Protein AF-A0A668W368-F1 (afdb_monomer)

Radius of gyration: 11.45 Å; Cα contacts (8 Å, |Δi|>4): 54; chains: 1; bounding box: 27×22×30 Å

Nearest PDB structures (foldseek):
  6mks-assembly1_A  TM=9.746E-01  e=5.523E-03  Homo sapiens
  6n1i-assembly1_A  TM=9.724E-01  e=1.147E-02  Homo sapiens
  6k9f-assembly1_B  TM=9.706E-01  e=3.532E-02  Homo sapiens
  6gfj-assembly1_C  TM=8.438E-01  e=2.821E-02  Methanosarcina mazei
  7vty-assembly1_A  TM=9.030E-01  e=1.151E-01  synthetic construct

pLDDT: mean 89.96, std 7.62, range [46.75, 94.88]

InterPro domains:
  IPR0013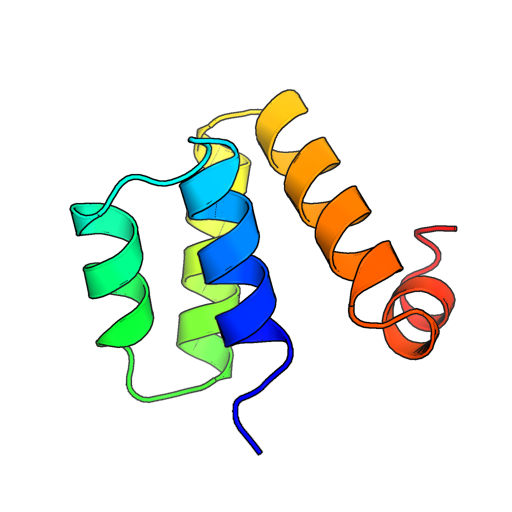15 CARD domain [PF00619] (4-70)
  IPR001315 CARD domain [PS50209] (1-72)
  IPR002398 Peptidase C14 family [PTHR47901] (2-71)
  IPR011029 Death-like domain superfamily [G3DSA:1.10.533.10] (1-72)
  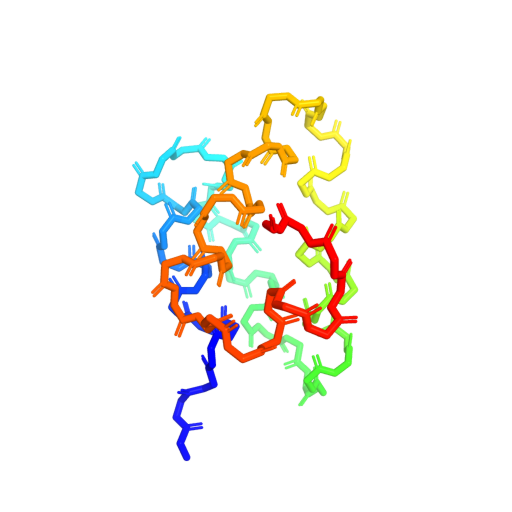IPR011029 Death-like domain superfamily [SSF47986] (2-70)

Sequence (72 aa):
SESVLNKLLDKLLQQRVINDQEMESVRSQQSRADKARDVIDTVRRKGSEASSLLIAALCEEDRCLSKDLKLT

Secondary structure (DSSP, 8-state):
---HHHHHHHHHHHTTSS-HHHHHHHHT-SSHHHHHHHHHHHHHHH-HHHHHHHHHHHHHH-HHHHHHTT--

Solvent-accessible surface area (backbone atoms only — not comparable to full-atom values): 4148 Å² total; per-residue (Å²): 125,91,47,72,66,57,58,43,51,54,52,34,42,75,69,62,66,40,54,72,69,58,49,50,57,36,66,69,43,89,44,74,66,57,27,52,50,49,50,52,52,54,31,53,76,71,32,69,68,40,40,50,51,52,50,53,47,41,43,72,77,34,56,66,60,23,53,77,67,66,77,115

Structure (mmCIF, N/CA/C/O backbone):
data_AF-A0A668W368-F1
#
_entry.id   AF-A0A668W368-F1
#
loop_
_atom_site.group_PDB
_atom_site.id
_atom_site.type_symbol
_atom_site.label_atom_id
_atom_site.label_alt_id
_atom_site.label_comp_id
_atom_site.label_asym_id
_atom_site.label_entity_id
_atom_site.label_seq_id
_atom_site.pdbx_PDB_ins_code
_atom_site.Cartn_x
_atom_site.Cartn_y
_atom_site.Cartn_z
_atom_site.occupancy
_atom_site.B_iso_or_equiv
_atom_site.auth_seq_id
_atom_site.auth_comp_id
_atom_site.auth_asym_id
_atom_site.auth_atom_id
_atom_site.pdbx_PDB_model_num
ATOM 1 N N . SER A 1 1 ? 15.586 -1.349 8.278 1.00 46.75 1 SER A N 1
ATOM 2 C CA . SER A 1 1 ? 15.130 -0.302 7.350 1.00 46.75 1 SER A CA 1
ATOM 3 C C . SER A 1 1 ? 13.627 -0.196 7.445 1.00 46.75 1 SER A C 1
ATOM 5 O O . SER A 1 1 ? 12.964 -1.191 7.167 1.00 46.75 1 SER A O 1
ATOM 7 N N . GLU A 1 2 ? 13.087 0.941 7.893 1.00 53.00 2 GLU A N 1
ATOM 8 C CA . GLU A 1 2 ? 11.651 1.204 7.744 1.00 53.00 2 GLU A CA 1
ATOM 9 C C . GLU A 1 2 ? 11.300 1.078 6.266 1.00 53.00 2 GLU A C 1
ATOM 11 O O . GLU A 1 2 ? 11.893 1.724 5.402 1.00 53.00 2 GLU A O 1
ATOM 16 N N . SER A 1 3 ? 10.463 0.087 5.977 1.00 77.69 3 SER A N 1
ATOM 17 C CA . SER A 1 3 ? 10.278 -0.422 4.626 1.00 77.69 3 SER A CA 1
ATOM 18 C C . SER A 1 3 ? 9.577 0.611 3.747 1.00 77.69 3 SER A C 1
ATOM 20 O O . SER A 1 3 ? 8.802 1.413 4.260 1.00 77.69 3 SER A O 1
ATOM 22 N N . VAL A 1 4 ? 9.778 0.539 2.427 1.00 86.44 4 VAL A N 1
ATOM 23 C CA . VAL A 1 4 ? 9.013 1.287 1.404 1.00 86.44 4 VAL A CA 1
ATOM 24 C C . VAL A 1 4 ? 7.513 1.345 1.739 1.00 86.44 4 VAL A C 1
ATOM 26 O O . VAL A 1 4 ? 6.871 2.366 1.545 1.00 86.44 4 VAL A O 1
ATOM 29 N N . LEU A 1 5 ? 6.975 0.291 2.359 1.00 87.50 5 LEU A N 1
ATOM 30 C CA . LEU A 1 5 ? 5.593 0.216 2.820 1.00 87.50 5 LEU A CA 1
ATOM 31 C C . LEU A 1 5 ? 5.198 1.274 3.871 1.00 87.50 5 LEU A C 1
ATOM 33 O O . LEU A 1 5 ? 4.087 1.784 3.795 1.00 87.50 5 LEU A O 1
ATOM 37 N N . ASN A 1 6 ? 6.068 1.640 4.819 1.00 88.81 6 ASN A N 1
ATOM 38 C CA . ASN A 1 6 ? 5.762 2.702 5.791 1.00 88.81 6 ASN A CA 1
ATOM 39 C C . ASN A 1 6 ? 5.657 4.061 5.090 1.00 88.81 6 ASN A C 1
ATOM 41 O O . ASN A 1 6 ? 4.703 4.795 5.314 1.00 88.81 6 ASN A O 1
ATOM 45 N N . LYS A 1 7 ? 6.582 4.348 4.168 1.00 89.94 7 LYS A N 1
ATOM 46 C CA . LYS A 1 7 ? 6.547 5.589 3.386 1.00 89.94 7 LYS A CA 1
ATOM 47 C C . LYS A 1 7 ? 5.324 5.668 2.474 1.00 89.94 7 LYS A C 1
ATOM 49 O O . LYS A 1 7 ? 4.735 6.733 2.317 1.00 89.94 7 LYS A O 1
ATOM 54 N N . LEU A 1 8 ? 4.918 4.532 1.901 1.00 91.69 8 LEU A N 1
ATOM 55 C CA . LEU A 1 8 ? 3.668 4.431 1.151 1.00 91.69 8 LEU A CA 1
ATOM 56 C C . LEU A 1 8 ? 2.465 4.752 2.033 1.00 91.69 8 LEU A C 1
ATOM 58 O O . LEU A 1 8 ? 1.625 5.544 1.626 1.00 91.69 8 LEU A O 1
ATOM 62 N N . LEU A 1 9 ? 2.394 4.187 3.240 1.00 91.62 9 LEU A N 1
ATOM 63 C CA . LEU A 1 9 ? 1.325 4.493 4.193 1.00 91.62 9 LEU A CA 1
ATOM 64 C C . LEU A 1 9 ? 1.256 5.986 4.519 1.00 91.62 9 LEU A C 1
ATOM 66 O O . LEU A 1 9 ? 0.172 6.562 4.463 1.00 91.62 9 LEU A O 1
ATOM 70 N N . ASP A 1 10 ? 2.398 6.620 4.786 1.00 92.56 10 ASP A N 1
ATOM 71 C CA . ASP A 1 10 ? 2.447 8.053 5.081 1.00 92.56 10 ASP A CA 1
ATOM 72 C C . ASP A 1 10 ? 1.937 8.890 3.891 1.00 92.56 10 ASP A C 1
ATOM 74 O O . ASP A 1 10 ? 1.129 9.802 4.076 1.00 92.56 10 ASP A O 1
ATOM 78 N N . LYS A 1 11 ? 2.329 8.550 2.652 1.00 92.12 11 LYS A N 1
ATOM 79 C CA . LYS A 1 11 ? 1.822 9.213 1.434 1.00 92.12 11 LYS A CA 1
ATOM 80 C C . LYS A 1 11 ? 0.320 9.004 1.235 1.00 92.12 11 LYS A C 1
ATOM 82 O O . LYS A 1 11 ? -0.389 9.954 0.905 1.00 92.12 11 LYS A O 1
ATOM 87 N N . LEU A 1 12 ? -0.180 7.788 1.456 1.00 92.69 12 LEU A N 1
ATOM 88 C CA . LEU A 1 12 ? -1.608 7.479 1.344 1.00 92.69 12 LEU A CA 1
ATOM 89 C C . LEU A 1 12 ? -2.437 8.237 2.386 1.00 92.69 12 LEU A C 1
ATOM 91 O O . LEU A 1 12 ? -3.548 8.665 2.073 1.00 92.69 12 LEU A O 1
ATOM 95 N N . LEU A 1 13 ? -1.910 8.430 3.600 1.00 93.75 13 LEU A N 1
ATOM 96 C CA . LEU A 1 13 ? -2.554 9.254 4.625 1.00 93.75 13 LEU A CA 1
ATOM 97 C C . LEU A 1 13 ? -2.553 10.734 4.220 1.00 93.75 13 LEU A C 1
ATOM 99 O O . LEU A 1 13 ? -3.591 11.391 4.285 1.00 93.75 13 LEU A O 1
ATOM 103 N N . GLN A 1 14 ? -1.416 11.257 3.746 1.00 92.69 14 GLN A N 1
ATOM 104 C CA . GLN A 1 14 ? -1.303 12.646 3.277 1.00 92.69 14 GLN A CA 1
ATOM 105 C C . GLN A 1 14 ? -2.287 12.959 2.142 1.00 92.69 14 GLN A C 1
ATOM 107 O O . GLN A 1 14 ? -2.900 14.024 2.127 1.00 92.69 14 GLN A O 1
ATOM 112 N N . GLN A 1 15 ? -2.477 12.011 1.223 1.00 90.19 15 GLN A N 1
ATOM 113 C CA . GLN A 1 15 ? -3.430 12.113 0.116 1.00 90.19 15 GLN A CA 1
ATOM 114 C C . GLN A 1 15 ? -4.874 11.779 0.520 1.00 90.19 15 GLN A C 1
ATOM 116 O O . GLN A 1 15 ? -5.757 11.763 -0.333 1.00 90.19 15 GLN A O 1
ATOM 121 N N . ARG A 1 16 ? -5.129 11.520 1.811 1.00 90.38 16 ARG A N 1
ATOM 122 C CA . ARG A 1 16 ? -6.441 11.158 2.374 1.00 90.38 16 ARG A CA 1
ATOM 123 C C . ARG A 1 16 ? -7.064 9.908 1.749 1.00 90.38 16 ARG A C 1
ATOM 125 O O . ARG A 1 16 ? -8.277 9.717 1.821 1.00 90.38 16 ARG A O 1
ATOM 132 N N . VAL A 1 17 ? -6.237 9.039 1.169 1.00 92.81 17 VAL A N 1
ATOM 133 C CA . VAL A 1 17 ? -6.673 7.734 0.675 1.00 92.81 17 VAL A CA 1
ATOM 134 C C . VAL A 1 17 ? -7.041 6.863 1.865 1.00 92.81 17 VAL A C 1
ATOM 136 O O . VAL A 1 17 ? -8.144 6.332 1.914 1.00 92.81 17 VAL A O 1
ATOM 139 N N . ILE A 1 18 ? -6.161 6.759 2.856 1.00 94.06 18 ILE A N 1
ATOM 140 C CA . ILE A 1 18 ? -6.448 6.074 4.121 1.00 94.06 18 ILE A CA 1
ATOM 141 C C . ILE A 1 18 ? -6.641 7.095 5.242 1.00 94.06 18 ILE A C 1
ATOM 143 O O . ILE A 1 18 ? -6.120 8.206 5.163 1.00 94.06 18 ILE A O 1
ATOM 147 N N . ASN A 1 19 ? -7.405 6.733 6.267 1.00 93.88 19 ASN A N 1
ATOM 148 C CA . ASN A 1 19 ? -7.533 7.523 7.493 1.00 93.88 19 ASN A CA 1
ATOM 149 C C . ASN A 1 19 ? -6.602 7.003 8.605 1.00 93.88 19 ASN A C 1
ATOM 151 O O . ASN A 1 19 ? -5.994 5.939 8.472 1.00 93.88 19 ASN A O 1
ATOM 155 N N . ASP A 1 20 ? -6.517 7.738 9.717 1.00 93.50 20 ASP A N 1
ATOM 156 C CA . ASP A 1 20 ? -5.658 7.385 10.854 1.00 93.50 20 ASP A CA 1
ATOM 157 C C . ASP A 1 20 ? -5.991 6.001 11.441 1.00 93.50 20 ASP A C 1
ATOM 159 O O . ASP A 1 20 ? -5.094 5.237 11.785 1.00 93.50 20 ASP A O 1
ATOM 163 N N . GLN A 1 21 ? -7.272 5.620 11.492 1.00 93.69 21 GLN A N 1
ATOM 164 C CA . GLN A 1 21 ? -7.687 4.311 12.006 1.00 93.69 21 GLN A CA 1
ATOM 165 C C . GLN A 1 21 ? -7.238 3.161 11.088 1.00 93.69 21 GLN A C 1
ATOM 167 O O . GLN A 1 21 ? -6.747 2.138 11.564 1.00 93.69 21 GLN A O 1
ATOM 172 N N . GLU A 1 22 ? -7.387 3.317 9.771 1.00 93.44 22 GLU A N 1
ATOM 173 C CA . GLU A 1 22 ? -6.913 2.350 8.774 1.00 93.44 22 GLU A CA 1
ATOM 174 C C . GLU A 1 22 ? -5.386 2.227 8.820 1.00 93.44 22 GLU A C 1
ATOM 176 O O . GLU A 1 22 ? -4.845 1.123 8.764 1.00 93.44 22 GLU A O 1
ATOM 181 N N . MET A 1 23 ? -4.685 3.348 8.984 1.00 91.94 23 MET A N 1
ATOM 182 C CA . MET A 1 23 ? -3.231 3.382 9.092 1.00 91.94 23 MET A CA 1
ATOM 183 C C . MET A 1 23 ? -2.716 2.641 10.324 1.00 91.94 23 MET A C 1
ATOM 185 O O . MET A 1 23 ? -1.800 1.823 10.208 1.00 91.94 23 MET A O 1
ATOM 189 N N . GLU A 1 24 ? -3.323 2.867 11.487 1.00 92.38 24 GLU A N 1
ATOM 190 C CA . GLU A 1 24 ? -2.964 2.152 12.712 1.00 92.38 24 GLU A CA 1
ATOM 191 C C . GLU A 1 24 ? -3.305 0.657 12.617 1.00 92.38 24 GLU A C 1
ATOM 193 O O . GLU A 1 24 ? -2.500 -0.188 13.021 1.00 92.38 24 GLU A O 1
ATOM 198 N N . SER A 1 25 ? -4.423 0.300 11.971 1.00 91.94 25 SER A N 1
ATOM 199 C CA . SER A 1 25 ? -4.762 -1.100 11.676 1.00 91.94 25 SER A CA 1
ATOM 200 C C . SER A 1 25 ? -3.670 -1.788 10.852 1.00 91.94 25 SER A C 1
ATOM 202 O O . SER A 1 25 ? -3.222 -2.878 11.215 1.00 91.94 25 SER A O 1
ATOM 204 N N . VAL A 1 26 ? -3.179 -1.148 9.784 1.00 91.56 26 VAL A N 1
ATOM 205 C CA . VAL A 1 26 ? -2.082 -1.703 8.977 1.00 91.56 26 VAL A CA 1
ATOM 206 C C . VAL A 1 26 ? -0.790 -1.772 9.795 1.00 91.56 26 VAL A C 1
ATOM 208 O O . VAL A 1 26 ? -0.069 -2.770 9.754 1.00 91.56 26 VAL A O 1
ATOM 211 N N . ARG A 1 27 ? -0.461 -0.728 10.562 1.00 89.19 27 ARG A N 1
ATOM 212 C CA . ARG A 1 27 ? 0.781 -0.684 11.350 1.00 89.19 27 ARG A CA 1
ATOM 213 C C . ARG A 1 27 ? 0.837 -1.772 12.418 1.00 89.19 27 ARG A C 1
ATOM 215 O O . ARG A 1 27 ? 1.926 -2.312 12.635 1.00 89.19 27 ARG A O 1
ATOM 222 N N . SER A 1 28 ? -0.313 -2.120 12.995 1.00 90.44 28 SER A N 1
ATOM 223 C CA . SER A 1 28 ? -0.459 -3.180 13.998 1.00 90.44 28 SER A CA 1
ATOM 224 C C . SER A 1 28 ? -0.229 -4.602 13.467 1.00 90.44 28 SER A C 1
ATOM 226 O O . SER A 1 28 ? -0.013 -5.511 14.266 1.00 90.44 28 SER A O 1
ATOM 228 N N . GLN A 1 29 ? -0.214 -4.816 12.144 1.00 90.62 29 GLN A N 1
ATOM 229 C CA . GLN A 1 29 ? 0.066 -6.140 11.583 1.00 90.62 29 GLN A CA 1
ATOM 230 C C . GLN A 1 29 ? 1.506 -6.580 11.891 1.00 90.62 29 GLN A C 1
ATOM 232 O O . GLN A 1 29 ? 2.452 -5.795 11.793 1.00 90.62 29 GLN A O 1
ATOM 237 N N . GLN A 1 30 ? 1.701 -7.859 12.216 1.00 85.50 30 GLN A N 1
ATOM 238 C CA . GLN A 1 30 ? 3.013 -8.371 12.631 1.00 85.50 30 GLN A CA 1
ATOM 239 C C . GLN A 1 30 ? 3.948 -8.642 11.441 1.00 85.50 30 GLN A C 1
ATOM 241 O O . GLN A 1 30 ? 5.160 -8.440 11.542 1.00 85.50 30 GLN A O 1
ATOM 246 N N . SER A 1 31 ? 3.409 -9.098 10.303 1.00 90.12 31 SER A N 1
ATOM 247 C CA . SER A 1 31 ? 4.208 -9.473 9.133 1.00 90.12 31 SER A CA 1
ATOM 248 C C . SER A 1 31 ? 4.158 -8.415 8.028 1.00 90.12 31 SER A C 1
ATOM 250 O O . SER A 1 31 ? 3.135 -7.776 7.783 1.00 90.12 31 SER A O 1
ATOM 252 N N . ARG A 1 32 ? 5.268 -8.255 7.294 1.00 87.75 32 ARG A N 1
ATOM 253 C CA . ARG A 1 32 ? 5.326 -7.372 6.114 1.00 87.75 32 ARG A CA 1
ATOM 254 C C . ARG A 1 32 ? 4.321 -7.791 5.034 1.00 87.75 32 ARG A C 1
ATOM 256 O O . ARG A 1 32 ? 3.807 -6.929 4.327 1.00 87.75 32 ARG A O 1
ATOM 263 N N . ALA A 1 33 ? 4.066 -9.092 4.899 1.00 90.00 33 ALA A N 1
ATOM 264 C CA . ALA A 1 33 ? 3.125 -9.616 3.918 1.00 90.00 33 ALA A CA 1
ATOM 265 C C . ALA A 1 33 ? 1.681 -9.233 4.269 1.00 90.00 33 ALA A C 1
ATOM 267 O O . ALA A 1 33 ? 0.947 -8.788 3.390 1.00 90.00 33 ALA A O 1
ATOM 268 N N . ASP A 1 34 ? 1.304 -9.333 5.545 1.00 92.25 34 ASP A N 1
ATOM 269 C CA . ASP A 1 34 ? -0.035 -8.957 6.010 1.00 92.25 34 ASP A CA 1
ATOM 270 C C . ASP A 1 34 ? -0.243 -7.447 5.899 1.00 92.25 34 ASP A C 1
ATOM 272 O O . ASP A 1 34 ? -1.256 -7.014 5.359 1.00 92.25 34 ASP A O 1
ATOM 276 N N . LYS A 1 35 ? 0.775 -6.642 6.242 1.00 91.31 35 LYS A N 1
ATOM 277 C CA . 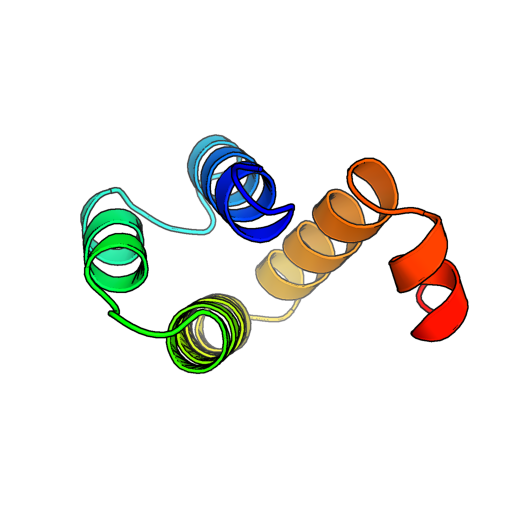LYS A 1 35 ? 0.758 -5.192 5.982 1.00 91.31 35 LYS A CA 1
ATOM 278 C C . LYS A 1 35 ? 0.487 -4.870 4.517 1.00 91.31 35 LYS A C 1
ATOM 280 O O . LYS A 1 35 ? -0.362 -4.042 4.211 1.00 91.31 35 LYS A O 1
ATOM 285 N N . ALA A 1 36 ? 1.228 -5.502 3.606 1.00 91.19 36 ALA A N 1
ATOM 286 C CA . ALA A 1 36 ? 1.088 -5.244 2.176 1.00 91.19 36 ALA A CA 1
ATOM 287 C C . ALA A 1 36 ? -0.304 -5.638 1.671 1.00 91.19 36 ALA A C 1
ATOM 289 O O . ALA A 1 36 ? -0.903 -4.890 0.899 1.00 91.19 36 ALA A O 1
ATOM 290 N N . ARG A 1 37 ? -0.830 -6.776 2.142 1.00 93.50 37 ARG A N 1
ATOM 291 C CA . ARG A 1 37 ? -2.184 -7.228 1.817 1.00 93.50 37 ARG A CA 1
ATOM 292 C C . ARG A 1 37 ? -3.229 -6.212 2.275 1.00 93.50 37 ARG A C 1
ATOM 294 O O . ARG A 1 37 ? -4.038 -5.793 1.453 1.00 93.50 37 ARG A O 1
ATOM 301 N N . ASP A 1 38 ? -3.152 -5.753 3.522 1.00 93.31 38 ASP A N 1
ATOM 302 C CA . ASP A 1 38 ? -4.113 -4.797 4.078 1.00 93.31 38 ASP A CA 1
ATOM 303 C C . ASP A 1 38 ? -4.095 -3.450 3.346 1.00 93.31 38 ASP A C 1
ATOM 305 O O . ASP A 1 38 ? -5.159 -2.885 3.079 1.00 93.31 38 ASP A O 1
ATOM 309 N N . VAL A 1 39 ? -2.913 -2.941 2.968 1.00 92.62 39 VAL A N 1
ATOM 310 C CA . VAL A 1 39 ? -2.794 -1.711 2.161 1.00 92.62 39 VAL A CA 1
ATOM 311 C C . VAL A 1 39 ? -3.480 -1.887 0.813 1.00 92.62 39 VAL A 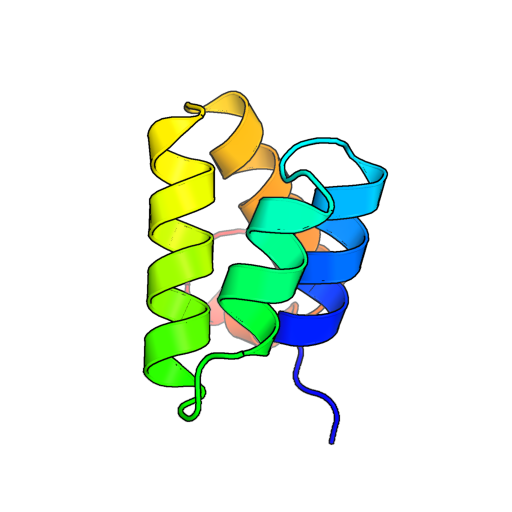C 1
ATOM 313 O O . VAL A 1 39 ? -4.325 -1.071 0.442 1.00 92.62 39 VAL A O 1
ATOM 316 N N . ILE A 1 40 ? -3.142 -2.958 0.090 1.00 92.50 40 ILE A N 1
ATOM 317 C CA . ILE A 1 40 ? -3.694 -3.226 -1.242 1.00 92.50 40 ILE A CA 1
ATOM 318 C C . ILE A 1 40 ? -5.213 -3.388 -1.160 1.00 92.50 40 ILE A C 1
ATOM 320 O O . ILE A 1 40 ? -5.934 -2.790 -1.956 1.00 92.50 40 ILE A O 1
ATOM 324 N N . ASP A 1 41 ? -5.715 -4.139 -0.181 1.00 94.88 41 ASP A N 1
ATOM 325 C CA . ASP A 1 41 ? -7.148 -4.356 -0.005 1.00 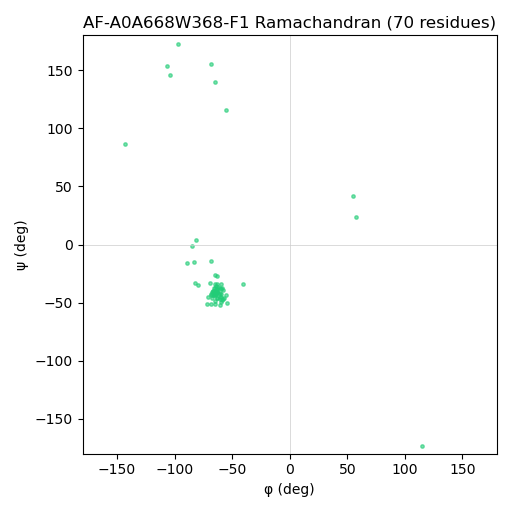94.88 41 ASP A CA 1
ATOM 326 C C . ASP A 1 41 ? -7.891 -3.073 0.365 1.00 94.88 41 ASP A C 1
ATOM 328 O O . ASP A 1 41 ? -8.965 -2.804 -0.175 1.00 94.88 41 ASP A O 1
ATOM 332 N N . THR A 1 42 ? -7.318 -2.253 1.244 1.00 93.19 42 THR A N 1
ATOM 333 C CA . THR A 1 42 ? -7.917 -0.980 1.660 1.00 93.19 42 THR A CA 1
ATOM 334 C C . THR A 1 42 ? -8.009 -0.008 0.494 1.00 93.19 42 THR A C 1
ATOM 336 O O . THR A 1 42 ? -9.079 0.541 0.230 1.00 93.19 42 THR A O 1
ATOM 339 N N . VAL A 1 43 ? -6.916 0.161 -0.247 1.00 93.56 43 VAL A N 1
ATOM 340 C CA . VAL A 1 43 ? -6.865 1.042 -1.415 1.00 93.56 43 VAL A CA 1
ATOM 341 C C . VAL A 1 43 ? -7.801 0.539 -2.520 1.00 93.56 43 VAL A C 1
ATOM 343 O O . VAL A 1 43 ? -8.564 1.323 -3.084 1.00 93.56 43 VAL A O 1
ATOM 346 N N . ARG A 1 44 ? -7.824 -0.775 -2.779 1.00 93.69 44 ARG A N 1
ATOM 347 C CA . ARG A 1 44 ? -8.709 -1.392 -3.778 1.00 93.69 44 ARG A CA 1
ATOM 348 C C . ARG A 1 44 ? -10.187 -1.173 -3.459 1.00 93.69 44 ARG A C 1
ATOM 350 O O . ARG A 1 44 ? -10.955 -0.863 -4.366 1.00 93.69 44 ARG A O 1
ATOM 357 N N . ARG A 1 45 ? -10.597 -1.298 -2.189 1.00 93.81 45 ARG A N 1
ATOM 358 C CA . ARG A 1 45 ? -11.990 -1.051 -1.761 1.00 93.81 45 ARG A CA 1
ATOM 359 C C . ARG A 1 45 ? -12.434 0.398 -1.967 1.00 93.81 45 ARG A C 1
ATOM 361 O O . ARG A 1 45 ? -13.624 0.637 -2.136 1.00 93.81 45 ARG A O 1
ATOM 368 N N . LYS A 1 46 ? -11.502 1.351 -1.957 1.00 92.75 46 LYS A N 1
ATOM 369 C CA . LYS A 1 46 ? -11.789 2.782 -2.147 1.00 92.75 46 LYS A CA 1
ATOM 370 C C . LYS A 1 46 ? -11.910 3.186 -3.616 1.00 92.75 46 LYS A C 1
ATOM 372 O O . LYS A 1 46 ? -12.452 4.246 -3.903 1.00 92.75 46 LYS A O 1
ATOM 377 N N . GLY A 1 47 ? -11.453 2.339 -4.537 1.00 93.56 47 GLY A N 1
ATOM 378 C CA . GLY A 1 47 ? -11.667 2.502 -5.971 1.00 93.56 47 GLY A CA 1
ATOM 379 C C . GLY A 1 47 ? -10.393 2.739 -6.780 1.00 93.56 47 GLY A C 1
ATOM 380 O O . GLY A 1 47 ? -9.260 2.648 -6.295 1.00 93.56 47 GLY A O 1
ATOM 381 N N . SER A 1 48 ? -10.590 3.021 -8.066 1.00 93.19 48 SER A N 1
ATOM 382 C CA . SER A 1 48 ? -9.513 3.146 -9.053 1.00 93.19 48 SER A CA 1
ATOM 383 C C . SER A 1 48 ? -8.636 4.379 -8.839 1.00 93.19 48 SER A C 1
ATOM 385 O O . SER A 1 48 ? -7.435 4.317 -9.095 1.00 93.19 48 SER A O 1
ATOM 387 N N . GLU A 1 49 ? -9.201 5.482 -8.343 1.00 93.31 49 GLU A N 1
ATOM 388 C CA . GLU A 1 49 ? -8.452 6.708 -8.041 1.00 93.31 49 GLU A CA 1
ATOM 389 C C . GLU A 1 49 ? -7.436 6.469 -6.917 1.00 93.31 49 GLU A C 1
ATOM 391 O O . GLU A 1 49 ? -6.238 6.671 -7.105 1.00 93.31 49 GLU A O 1
ATOM 396 N N . ALA A 1 50 ? -7.893 5.905 -5.797 1.00 93.12 50 ALA A N 1
ATOM 397 C CA . ALA A 1 50 ? -7.035 5.476 -4.696 1.00 93.12 50 ALA A CA 1
ATOM 398 C C . ALA A 1 50 ? -5.937 4.503 -5.166 1.00 93.12 50 ALA A C 1
ATOM 400 O O . ALA A 1 50 ? -4.771 4.638 -4.794 1.00 93.12 50 ALA A O 1
ATOM 401 N N . SER A 1 51 ? -6.298 3.541 -6.021 1.00 94.19 51 SER A N 1
ATOM 402 C CA . SER A 1 51 ? -5.347 2.573 -6.586 1.00 94.19 51 SER A CA 1
ATOM 403 C C . SER A 1 51 ? -4.280 3.243 -7.45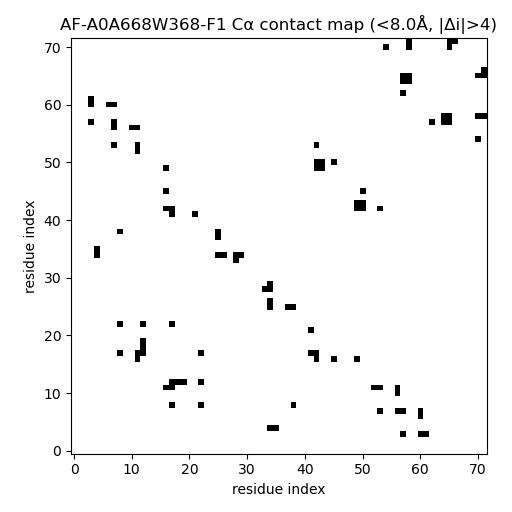5 1.00 94.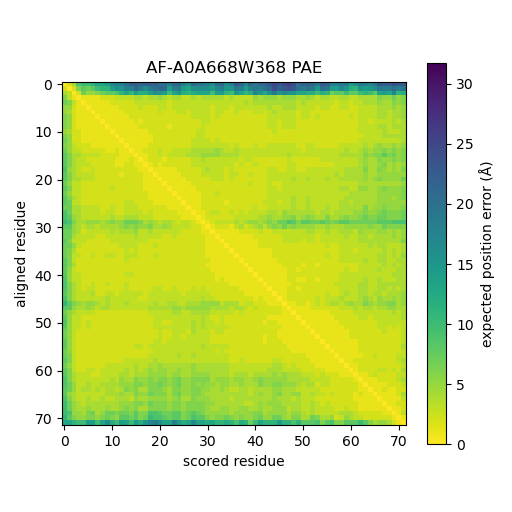19 51 SER A C 1
ATOM 405 O O . SER A 1 51 ? -3.108 2.879 -7.382 1.00 94.19 51 SER A O 1
ATOM 407 N N . SER A 1 52 ? -4.662 4.258 -8.228 1.00 93.62 52 SER A N 1
ATOM 408 C CA . SER A 1 52 ? -3.733 5.030 -9.060 1.00 93.62 52 SER A CA 1
ATOM 409 C C . SER A 1 52 ? -2.754 5.835 -8.203 1.00 93.62 52 SER A C 1
ATOM 411 O O . SER A 1 52 ? -1.561 5.873 -8.498 1.00 93.62 52 SER A O 1
ATOM 413 N N . LEU A 1 53 ? -3.235 6.413 -7.099 1.00 93.50 53 LEU A N 1
ATOM 414 C CA . LEU A 1 53 ? -2.409 7.140 -6.135 1.00 93.50 53 LEU A CA 1
ATOM 415 C C . LEU A 1 53 ? -1.389 6.234 -5.430 1.00 93.50 53 LEU A C 1
ATOM 417 O O . LEU A 1 53 ? -0.224 6.607 -5.299 1.00 93.50 53 LEU A O 1
ATOM 421 N N . LEU A 1 54 ? -1.785 5.012 -5.052 1.00 93.19 54 LEU A N 1
ATOM 422 C CA . LEU A 1 54 ? -0.858 4.006 -4.520 1.00 93.19 54 LEU A CA 1
ATOM 423 C C . LEU A 1 54 ? 0.251 3.665 -5.523 1.00 93.19 54 LEU A C 1
ATOM 425 O O . LEU A 1 54 ? 1.418 3.592 -5.142 1.00 93.19 54 LEU A O 1
ATOM 429 N N . ILE A 1 55 ? -0.104 3.459 -6.795 1.00 92.75 55 ILE A N 1
ATOM 430 C CA . ILE A 1 55 ? 0.866 3.158 -7.855 1.00 92.75 55 ILE A CA 1
ATOM 431 C C . ILE A 1 55 ? 1.831 4.331 -8.044 1.00 92.75 55 ILE A C 1
ATOM 433 O O . ILE A 1 55 ? 3.040 4.113 -8.086 1.00 92.75 55 ILE A O 1
ATOM 437 N N . ALA A 1 56 ? 1.326 5.565 -8.101 1.00 92.94 56 ALA A N 1
ATOM 438 C CA . ALA A 1 56 ? 2.162 6.757 -8.217 1.00 92.94 56 ALA A CA 1
ATOM 439 C C . ALA A 1 56 ? 3.150 6.870 -7.043 1.00 92.94 56 ALA A C 1
ATOM 441 O O . ALA A 1 56 ? 4.354 7.005 -7.260 1.00 92.94 56 ALA A O 1
ATOM 442 N N . ALA A 1 57 ? 2.665 6.703 -5.809 1.00 92.38 57 ALA A N 1
ATOM 443 C CA . ALA A 1 57 ? 3.503 6.708 -4.613 1.00 92.38 57 ALA A CA 1
ATOM 444 C C . ALA A 1 57 ? 4.57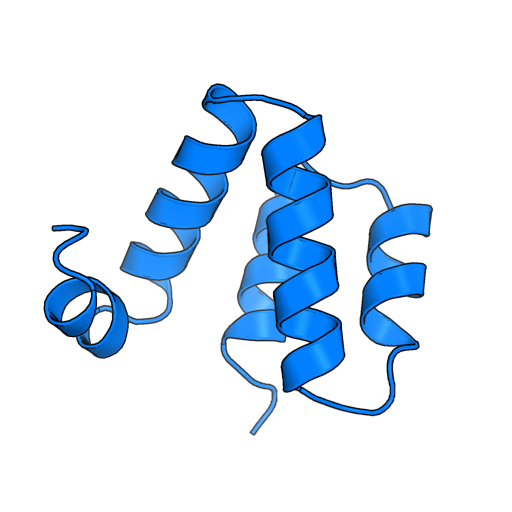0 5.595 -4.641 1.00 92.38 57 ALA A C 1
ATOM 446 O O . ALA A 1 57 ? 5.713 5.827 -4.250 1.00 92.38 57 ALA A O 1
ATOM 447 N N . LEU A 1 58 ? 4.234 4.402 -5.144 1.00 91.75 58 LEU A N 1
ATOM 448 C CA . LEU A 1 58 ? 5.182 3.295 -5.304 1.00 91.75 58 LEU A CA 1
ATOM 449 C C . LEU A 1 58 ? 6.261 3.601 -6.342 1.00 91.75 58 LEU A C 1
ATOM 451 O O . LEU A 1 58 ? 7.427 3.298 -6.104 1.00 91.75 58 LEU A O 1
ATOM 455 N N . CYS A 1 59 ? 5.899 4.233 -7.456 1.00 91.06 59 CYS A N 1
ATOM 456 C CA . CYS A 1 59 ? 6.860 4.638 -8.479 1.00 91.06 59 CYS A CA 1
ATOM 457 C C . CYS A 1 59 ? 7.840 5.703 -7.972 1.00 91.06 59 CYS A C 1
ATOM 459 O O . CYS A 1 59 ? 9.004 5.700 -8.371 1.00 91.06 59 CYS A O 1
ATOM 461 N N . GLU A 1 60 ? 7.386 6.598 -7.094 1.00 90.31 60 GLU A N 1
ATOM 462 C CA . GLU A 1 60 ? 8.236 7.608 -6.459 1.00 90.31 60 GLU A CA 1
ATOM 463 C C . GLU A 1 60 ? 9.198 6.996 -5.432 1.00 90.31 60 GLU A C 1
ATOM 465 O O . GLU A 1 60 ? 10.385 7.326 -5.431 1.00 90.31 60 GLU A O 1
ATOM 470 N N . GLU A 1 61 ? 8.701 6.099 -4.577 1.00 90.44 61 GLU A N 1
ATOM 471 C CA . GLU A 1 61 ? 9.480 5.537 -3.467 1.00 90.44 61 GLU A CA 1
ATOM 472 C C . GLU A 1 61 ? 10.397 4.380 -3.880 1.00 90.44 61 GLU A C 1
ATOM 474 O O . GLU A 1 61 ? 11.477 4.220 -3.308 1.00 90.44 61 GLU A O 1
ATOM 479 N N . ASP A 1 62 ? 9.995 3.574 -4.867 1.00 89.69 62 ASP A N 1
ATOM 480 C CA . ASP A 1 62 ? 10.767 2.426 -5.340 1.00 89.69 62 ASP A CA 1
ATOM 481 C C . ASP A 1 62 ? 10.647 2.240 -6.860 1.00 89.69 62 ASP A C 1
ATOM 483 O O . ASP A 1 62 ? 9.843 1.467 -7.392 1.00 89.69 62 ASP A O 1
ATOM 487 N N . ARG A 1 63 ? 11.525 2.943 -7.582 1.00 87.25 63 ARG A N 1
ATOM 488 C CA . ARG A 1 63 ? 11.634 2.835 -9.044 1.00 87.25 63 ARG A CA 1
ATOM 489 C C . ARG A 1 63 ? 12.093 1.460 -9.525 1.00 87.25 63 ARG A C 1
ATOM 491 O O . ARG A 1 63 ? 11.799 1.113 -10.664 1.00 87.25 63 ARG A O 1
ATOM 498 N N . CYS A 1 64 ? 12.834 0.703 -8.717 1.00 88.75 64 CYS A N 1
AT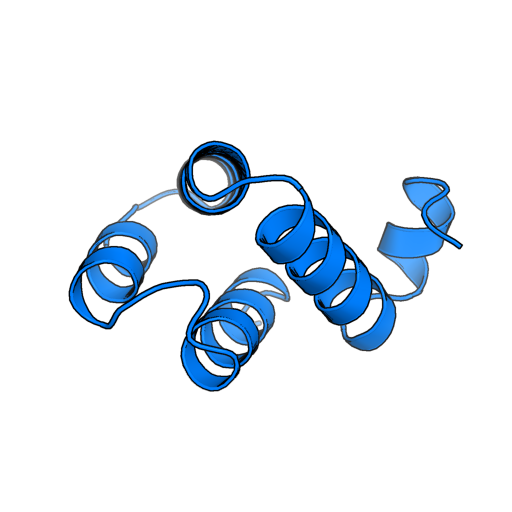OM 499 C CA . CYS A 1 64 ? 13.268 -0.640 -9.104 1.00 88.75 64 CYS A CA 1
ATOM 500 C C . CYS A 1 64 ? 12.070 -1.588 -9.086 1.00 88.75 64 CYS A C 1
ATOM 502 O O . CYS A 1 64 ? 11.767 -2.211 -10.099 1.00 88.75 64 CYS A O 1
ATOM 504 N N . LEU A 1 65 ? 11.324 -1.595 -7.980 1.00 87.62 65 LEU A N 1
ATOM 505 C CA . LEU A 1 65 ? 10.119 -2.403 -7.847 1.00 87.62 65 LEU A CA 1
ATOM 506 C C . LEU A 1 65 ? 9.033 -1.990 -8.849 1.00 87.62 65 LEU A C 1
ATOM 508 O O . LEU A 1 65 ? 8.360 -2.848 -9.411 1.00 87.62 65 LEU A O 1
ATOM 512 N N . SER A 1 66 ? 8.880 -0.693 -9.124 1.00 90.19 66 SER A N 1
ATOM 513 C CA . SER A 1 66 ? 7.947 -0.211 -10.151 1.00 90.19 66 SER A CA 1
ATOM 514 C C . SER A 1 66 ? 8.263 -0.765 -11.548 1.00 90.19 66 SER A C 1
ATOM 516 O O . SER A 1 66 ? 7.359 -1.236 -12.244 1.00 90.19 66 SER A O 1
ATOM 518 N N . LYS A 1 67 ? 9.548 -0.800 -11.929 1.00 91.88 67 LYS A N 1
ATOM 519 C CA . LYS A 1 67 ? 9.996 -1.415 -13.189 1.00 91.88 67 LYS A CA 1
ATOM 520 C C . LYS A 1 67 ? 9.744 -2.918 -13.213 1.00 91.88 67 LYS A C 1
ATOM 522 O O . LYS A 1 67 ? 9.241 -3.427 -14.212 1.00 91.88 67 LYS A O 1
ATOM 527 N N . ASP A 1 68 ? 10.041 -3.615 -12.119 1.00 93.06 68 ASP A N 1
ATOM 528 C CA . ASP A 1 68 ? 9.814 -5.061 -12.007 1.00 93.06 68 ASP A CA 1
ATOM 529 C C . ASP A 1 68 ? 8.322 -5.412 -12.133 1.00 93.06 68 ASP A C 1
ATOM 531 O O . ASP A 1 68 ? 7.955 -6.408 -12.760 1.00 93.06 68 ASP A O 1
ATOM 535 N N . LEU A 1 69 ? 7.451 -4.555 -11.593 1.00 89.31 69 LEU A N 1
ATOM 536 C CA . LEU A 1 69 ? 5.995 -4.677 -11.679 1.00 89.31 69 LEU A CA 1
ATOM 537 C C . LEU A 1 69 ? 5.393 -4.092 -12.968 1.00 89.31 69 LEU A C 1
ATOM 539 O O . LEU A 1 69 ? 4.183 -4.200 -13.161 1.00 89.31 69 LEU A O 1
ATOM 543 N N . LYS A 1 70 ? 6.211 -3.512 -13.859 1.00 92.19 70 LYS A N 1
ATOM 544 C CA . LYS A 1 70 ? 5.794 -2.893 -15.133 1.00 92.19 70 LYS A CA 1
ATOM 545 C C . LYS A 1 70 ? 4.719 -1.813 -14.958 1.00 92.19 70 LYS A C 1
ATOM 547 O O . LYS A 1 70 ? 3.756 -1.753 -15.721 1.00 92.19 70 LYS A O 1
ATOM 552 N N . LEU A 1 71 ? 4.877 -0.986 -13.927 1.00 85.88 71 LEU A N 1
ATOM 553 C CA . LEU A 1 71 ? 3.966 0.122 -13.617 1.00 85.88 71 LEU A CA 1
ATOM 554 C C . LEU A 1 71 ? 4.362 1.436 -14.314 1.00 85.88 71 LEU A C 1
ATOM 556 O O . LEU A 1 71 ? 3.544 2.350 -14.401 1.00 85.88 71 LEU A O 1
ATOM 560 N N . THR A 1 72 ? 5.598 1.508 -14.813 1.00 72.44 72 THR A N 1
ATOM 561 C CA . THR A 1 72 ? 6.188 2.595 -15.615 1.00 72.44 72 THR A CA 1
ATOM 562 C C . THR A 1 72 ? 6.923 2.009 -16.804 1.00 72.44 72 THR A C 1
ATOM 564 O O . THR A 1 72 ? 6.791 2.566 -17.911 1.00 72.44 72 THR A O 1
#

Foldseek 3Di:
DPDLLLQLLVQCCVVVLDDPVLSVVLVPDPDPVSSVVSQCVSQVVSHDVSVVSSLVSCCVSPVPVNVVVVVD

Organism: Oreochromis aureus (NCBI:txid47969)

Mean predicted aligned error: 3.52 Å